Protein AF-A0AAE2CQX2-F1 (afdb_monomer)

Organism: NCBI:txid300844

Mean predicted aligned error: 12.94 Å

Secondary structure (DSSP, 8-state):
----------------------------EETT----TT--GGGTTPPP-EE--S-HHHHHHHHHHHHHHHTTSS--HHHHHHHHHHHHHHS-HHHHHHHHHHHHHHHHHHGGG--

Solvent-accessible surface area (backbone atoms only — not comparable to full-atom values): 7643 Å² total; per-residue (Å²): 134,86,80,90,80,90,79,77,88,76,84,78,78,80,86,78,90,72,95,72,95,71,97,66,94,67,75,65,63,40,75,81,48,70,79,64,92,82,54,57,80,93,57,58,84,60,86,44,65,45,66,81,68,98,52,58,40,64,55,51,34,51,48,53,51,52,52,33,59,74,72,72,46,84,82,43,69,67,60,52,50,51,53,52,48,52,54,51,74,70,44,59,77,86,49,42,60,37,53,52,52,28,52,52,54,50,61,59,56,65,61,71,76,75,126

Structure (mmCIF, N/CA/C/O backbone):
data_AF-A0AAE2CQX2-F1
#
_entry.id   AF-A0AAE2CQX2-F1
#
loop_
_atom_site.group_PDB
_atom_site.id
_atom_site.type_symbol
_atom_site.label_atom_id
_atom_site.label_alt_id
_atom_site.label_comp_id
_atom_site.label_asym_id
_atom_site.label_entity_id
_atom_site.label_seq_id
_atom_site.pdbx_PDB_ins_code
_atom_site.Cartn_x
_atom_site.Cartn_y
_atom_site.Cartn_z
_atom_site.occupancy
_atom_site.B_iso_or_equiv
_atom_site.auth_seq_id
_atom_site.auth_comp_id
_atom_site.auth_asym_id
_atom_site.auth_atom_id
_atom_site.pdbx_PDB_model_num
ATOM 1 N N . MET A 1 1 ? -40.774 -6.551 22.520 1.00 33.16 1 MET A N 1
ATOM 2 C CA . MET A 1 1 ? -39.821 -7.678 22.616 1.00 33.16 1 MET A CA 1
ATOM 3 C C . MET A 1 1 ? -39.306 -7.913 21.197 1.00 33.16 1 MET A C 1
ATOM 5 O O . MET A 1 1 ? -40.078 -8.393 20.389 1.00 33.16 1 MET A O 1
ATOM 9 N N . SER A 1 2 ? -38.230 -7.247 20.750 1.00 35.50 2 SER A N 1
ATOM 10 C CA . SER A 1 2 ? -36.802 -7.601 20.963 1.00 35.50 2 SER A CA 1
ATOM 11 C C . SER A 1 2 ? -36.497 -8.964 20.315 1.00 35.50 2 SER A C 1
ATOM 13 O O . SER A 1 2 ? -37.147 -9.926 20.690 1.00 35.50 2 SER A O 1
ATOM 15 N N . LYS A 1 3 ? -35.555 -9.149 19.383 1.00 32.69 3 LYS A N 1
ATOM 16 C CA . LYS A 1 3 ? -34.262 -8.483 19.166 1.00 32.69 3 LYS A CA 1
ATOM 17 C C . LYS A 1 3 ? -33.753 -8.766 17.741 1.00 32.69 3 LYS A C 1
ATOM 19 O O . LYS A 1 3 ? -34.006 -9.833 17.195 1.00 32.69 3 LYS A O 1
ATOM 24 N N . ILE A 1 4 ? -33.017 -7.794 17.213 1.00 46.72 4 ILE A N 1
ATOM 25 C CA . ILE A 1 4 ? -32.088 -7.878 16.079 1.00 46.72 4 ILE A CA 1
ATOM 26 C C . ILE A 1 4 ? -30.959 -8.855 16.438 1.00 46.72 4 ILE A C 1
ATOM 28 O O . ILE A 1 4 ? -30.512 -8.820 17.584 1.00 46.72 4 ILE A O 1
ATOM 32 N N . GLN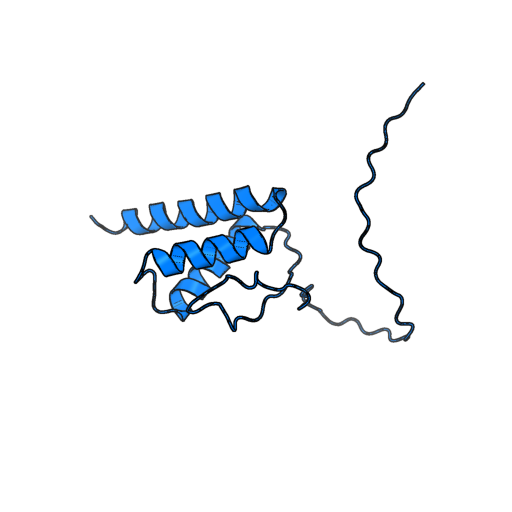 A 1 5 ? -30.459 -9.636 15.477 1.00 36.88 5 GLN A N 1
ATOM 33 C CA . GLN A 1 5 ? -29.058 -10.064 15.481 1.00 36.88 5 GLN A CA 1
ATOM 34 C C . GLN A 1 5 ? -28.563 -10.264 14.039 1.00 36.88 5 GLN A C 1
ATOM 36 O O . GLN A 1 5 ? -29.047 -11.129 13.314 1.00 36.88 5 GLN A O 1
ATOM 41 N N . ASN A 1 6 ? -27.649 -9.373 13.648 1.00 42.06 6 ASN A N 1
ATOM 42 C CA . ASN A 1 6 ? -26.715 -9.523 12.539 1.00 42.06 6 ASN A CA 1
ATOM 43 C C . ASN A 1 6 ? -25.764 -10.674 12.867 1.00 42.06 6 ASN A C 1
ATOM 45 O O . ASN A 1 6 ? -25.247 -10.680 13.982 1.00 42.06 6 ASN A O 1
ATOM 49 N N . ASP A 1 7 ? -25.483 -11.564 11.917 1.00 35.56 7 ASP A N 1
ATOM 50 C CA . ASP A 1 7 ? -24.384 -12.524 12.043 1.00 35.56 7 ASP A CA 1
ATOM 51 C C . ASP A 1 7 ? -23.689 -12.721 10.689 1.00 35.56 7 ASP A C 1
ATOM 53 O O . ASP A 1 7 ? -24.084 -13.520 9.840 1.00 35.56 7 ASP A O 1
ATOM 57 N N . GLU A 1 8 ? -22.663 -11.889 10.540 1.00 37.78 8 GLU A N 1
ATOM 58 C CA . GLU A 1 8 ? -21.420 -12.035 9.788 1.00 37.78 8 GLU A CA 1
ATOM 59 C C . GLU A 1 8 ? -21.051 -13.490 9.441 1.00 37.78 8 GLU A C 1
ATOM 61 O O . GLU A 1 8 ? -21.019 -14.388 10.292 1.00 37.78 8 GLU A O 1
ATOM 66 N N . GLU A 1 9 ? -20.718 -13.712 8.171 1.00 36.34 9 GLU A N 1
ATOM 67 C CA . GLU A 1 9 ? -20.319 -15.005 7.626 1.00 36.34 9 GLU A CA 1
ATOM 68 C C . GLU A 1 9 ? -18.986 -15.475 8.243 1.00 36.34 9 GLU A C 1
ATOM 70 O O . GLU A 1 9 ? -17.890 -15.043 7.891 1.00 36.34 9 GLU A O 1
ATOM 75 N N . GLN A 1 10 ? -19.095 -16.384 9.210 1.00 29.62 10 GLN A N 1
ATOM 76 C CA . GLN A 1 10 ? -17.975 -17.027 9.890 1.00 29.62 10 GLN A CA 1
ATOM 77 C C . GLN A 1 10 ? -17.136 -17.889 8.934 1.00 29.62 10 GLN A C 1
ATOM 79 O O . GLN A 1 10 ? -17.553 -18.977 8.523 1.00 29.62 10 GLN A O 1
ATOM 84 N N . ILE A 1 11 ? -15.894 -17.465 8.676 1.00 35.94 11 ILE A N 1
ATOM 85 C CA . ILE A 1 11 ? -14.867 -18.288 8.024 1.00 35.94 11 ILE A CA 1
ATOM 86 C C . ILE A 1 11 ? -14.568 -19.508 8.910 1.00 35.94 11 ILE A C 1
ATOM 88 O O . ILE A 1 11 ? -13.889 -19.455 9.937 1.00 35.94 11 ILE A O 1
ATOM 92 N N . ARG A 1 12 ? -15.109 -20.650 8.487 1.00 30.09 12 ARG A N 1
ATOM 93 C CA . ARG A 1 12 ? -14.933 -21.973 9.087 1.00 30.09 12 ARG A CA 1
ATOM 94 C C . ARG A 1 12 ? -13.490 -22.463 8.894 1.00 30.09 12 ARG A C 1
ATOM 96 O O . ARG A 1 12 ? -13.145 -22.999 7.845 1.00 30.09 12 ARG A O 1
ATOM 103 N N . CYS A 1 13 ? -12.668 -22.391 9.940 1.00 30.02 13 CYS A N 1
ATOM 104 C CA . CYS A 1 13 ? -11.385 -23.099 9.984 1.00 30.02 13 CYS A CA 1
ATOM 105 C C . CYS A 1 13 ? -11.602 -24.609 10.184 1.00 30.02 13 CYS A C 1
ATOM 107 O O . CYS A 1 13 ? -12.052 -25.066 11.240 1.00 30.02 13 CYS A O 1
ATOM 109 N N . SER A 1 14 ? -11.270 -25.400 9.164 1.00 36.19 14 SER A N 1
ATOM 110 C CA . SER A 1 14 ? -11.307 -26.862 9.233 1.00 36.19 14 SER A CA 1
ATOM 111 C C . SER A 1 14 ? -10.240 -27.406 10.188 1.00 36.19 14 SER A C 1
ATOM 113 O O . SER A 1 14 ? -9.061 -27.069 10.120 1.00 36.19 14 SER A O 1
ATOM 115 N N . ARG A 1 15 ? -10.700 -28.273 11.095 1.00 39.72 15 ARG A N 1
ATOM 116 C CA . ARG A 1 15 ? -9.943 -28.954 12.151 1.00 39.72 15 ARG A CA 1
ATOM 117 C C . ARG A 1 15 ? -8.783 -29.779 11.583 1.00 39.72 15 ARG A C 1
ATOM 119 O O . ARG A 1 15 ? -9.013 -30.854 11.040 1.00 39.72 15 ARG A O 1
ATOM 126 N N . ILE A 1 16 ? -7.546 -29.361 11.839 1.00 41.88 16 ILE A N 1
ATOM 127 C CA . ILE A 1 16 ? -6.399 -30.277 11.867 1.00 41.88 16 ILE A CA 1
ATOM 128 C C . ILE A 1 16 ? -6.119 -30.590 13.333 1.00 41.88 16 ILE A C 1
ATOM 130 O O . ILE A 1 16 ? -5.632 -29.766 14.105 1.00 41.88 16 ILE A O 1
ATOM 134 N N . SER A 1 17 ? -6.517 -31.793 13.735 1.00 45.72 17 SER A N 1
ATOM 135 C CA . SER A 1 17 ? -6.222 -32.341 15.050 1.00 45.72 17 SER A CA 1
ATOM 136 C C . SER A 1 17 ? -4.760 -32.777 15.103 1.00 45.72 17 SER A C 1
ATOM 138 O O . SER A 1 17 ? -4.423 -33.868 14.652 1.00 45.72 17 SER A O 1
ATOM 140 N N . SER A 1 18 ? -3.901 -31.972 15.724 1.00 39.22 18 SER A N 1
ATOM 141 C CA . SER A 1 18 ? -2.634 -32.454 16.281 1.00 39.22 18 SER A CA 1
ATOM 142 C C . SER A 1 18 ? -2.207 -31.612 17.488 1.00 39.22 18 SER A C 1
ATOM 144 O O . SER A 1 18 ? -1.934 -30.416 17.424 1.00 39.22 18 SER A O 1
ATOM 146 N N . ARG A 1 19 ? -2.186 -32.276 18.648 1.00 49.16 19 ARG A N 1
ATOM 147 C CA . ARG A 1 19 ? -1.682 -31.769 19.926 1.00 49.16 19 ARG A CA 1
ATOM 148 C C . ARG A 1 19 ? -0.201 -31.399 19.809 1.00 49.16 19 ARG A C 1
ATOM 150 O O . ARG A 1 19 ? 0.626 -32.299 19.752 1.00 49.16 19 ARG A O 1
ATOM 157 N N . THR A 1 20 ? 0.139 -30.123 19.982 1.00 41.88 20 THR A N 1
ATOM 158 C CA . THR A 1 20 ? 1.405 -29.714 20.618 1.00 41.88 20 THR A CA 1
ATOM 159 C C . THR A 1 20 ? 1.235 -28.381 21.339 1.00 41.88 20 THR A C 1
ATOM 161 O O . THR A 1 20 ? 0.988 -27.353 20.717 1.00 41.88 20 THR A O 1
ATOM 164 N N . ARG A 1 21 ? 1.426 -28.381 22.665 1.00 56.72 21 ARG A N 1
ATOM 165 C CA . ARG A 1 21 ? 1.734 -27.164 23.426 1.00 56.72 21 ARG A CA 1
ATOM 166 C C . ARG A 1 21 ? 3.131 -26.692 23.017 1.00 56.72 21 ARG A C 1
ATOM 168 O O . ARG A 1 21 ? 4.111 -27.331 23.386 1.00 56.72 21 ARG A O 1
ATOM 175 N N . ARG A 1 22 ? 3.231 -25.565 22.313 1.00 48.34 22 ARG A N 1
ATOM 176 C CA . ARG A 1 22 ? 4.445 -24.737 22.245 1.00 48.34 22 ARG A CA 1
ATOM 177 C C . ARG A 1 22 ? 4.024 -23.270 22.216 1.00 48.34 22 ARG A C 1
ATOM 179 O O . ARG A 1 22 ? 3.450 -22.816 21.237 1.00 48.34 22 ARG A O 1
ATOM 186 N N . ARG A 1 23 ? 4.321 -22.530 23.290 1.00 65.75 23 ARG A N 1
ATOM 187 C CA . ARG A 1 23 ? 4.408 -21.066 23.234 1.00 65.75 23 ARG A CA 1
ATOM 188 C C . ARG A 1 23 ? 5.521 -20.723 22.246 1.00 65.75 23 ARG A C 1
ATOM 190 O O . ARG A 1 23 ? 6.679 -21.012 22.532 1.00 65.75 23 ARG A O 1
ATOM 197 N N . ARG A 1 24 ? 5.176 -20.143 21.103 1.00 48.09 24 ARG A N 1
ATOM 198 C CA . ARG A 1 24 ? 6.100 -19.451 20.202 1.00 48.09 24 ARG A CA 1
ATOM 199 C C . ARG A 1 24 ? 5.331 -18.291 19.596 1.00 48.09 24 ARG A C 1
ATOM 201 O O . ARG A 1 24 ? 4.214 -18.494 19.142 1.00 48.09 24 ARG A O 1
ATOM 208 N N . SER A 1 25 ? 5.922 -17.105 19.665 1.00 57.16 25 SER A N 1
ATOM 209 C CA . SER A 1 25 ? 5.516 -15.919 18.919 1.00 57.16 25 SER A CA 1
ATOM 210 C C . SER A 1 25 ? 5.307 -16.305 17.453 1.00 57.16 25 SER A C 1
ATOM 212 O O . SER A 1 25 ? 6.274 -16.454 16.710 1.00 57.16 25 SER A O 1
ATOM 214 N N . SER A 1 26 ? 4.067 -16.598 17.070 1.00 53.66 26 SER A N 1
ATOM 215 C CA . SER A 1 26 ? 3.668 -16.708 15.676 1.00 53.66 26 SER A CA 1
ATOM 216 C C . SER A 1 26 ? 3.043 -15.369 15.352 1.00 53.66 26 SER A C 1
ATOM 218 O O . SER A 1 26 ? 1.899 -15.113 15.734 1.00 53.66 26 SER A O 1
ATOM 220 N N . SER A 1 27 ? 3.815 -14.488 14.724 1.00 61.91 27 SER A N 1
ATOM 221 C CA . SER A 1 27 ? 3.262 -13.374 13.963 1.00 61.91 27 SER A CA 1
ATOM 222 C C . SER A 1 27 ? 2.029 -13.892 13.220 1.00 61.91 27 SER A C 1
ATOM 224 O O . SER A 1 27 ? 2.114 -14.907 12.530 1.00 61.91 27 SER A O 1
ATOM 226 N N . GLY A 1 28 ? 0.864 -13.293 13.473 1.00 69.94 28 GLY A N 1
ATOM 227 C CA . GLY A 1 28 ? -0.425 -13.719 12.927 1.00 69.94 28 GLY A CA 1
ATOM 228 C C . GLY A 1 28 ? -0.506 -13.438 11.432 1.00 69.94 28 GLY A C 1
ATOM 229 O O . GLY A 1 28 ? -1.270 -12.571 11.023 1.00 69.94 28 GLY A O 1
ATOM 230 N N . VAL A 1 29 ? 0.333 -14.122 10.653 1.00 67.31 29 VAL A N 1
ATOM 231 C CA . VAL A 1 29 ? 0.461 -13.984 9.207 1.00 67.31 29 VAL A CA 1
ATOM 232 C C . VAL A 1 29 ? 0.014 -15.273 8.522 1.00 67.31 29 VAL A C 1
ATOM 234 O O . VAL A 1 29 ? 0.420 -16.370 8.907 1.00 67.31 29 VAL A O 1
ATOM 237 N N . SER A 1 30 ? -0.854 -15.146 7.522 1.00 77.38 30 SER A N 1
ATOM 238 C CA . SER A 1 30 ? -1.392 -16.254 6.728 1.00 77.38 30 SER A CA 1
ATOM 239 C C . SER A 1 30 ? -1.172 -15.988 5.245 1.00 77.38 30 SER A C 1
ATOM 241 O O . SER A 1 30 ? -1.606 -14.964 4.733 1.00 77.38 30 SER A O 1
ATOM 243 N N . PHE A 1 31 ? -0.565 -16.925 4.522 1.00 79.31 31 PHE A N 1
ATOM 244 C CA . PHE A 1 31 ? -0.302 -16.810 3.078 1.00 79.31 31 PHE A CA 1
ATOM 245 C C . PHE A 1 31 ? -1.494 -17.256 2.213 1.00 79.31 31 PHE A C 1
ATOM 247 O O . PHE A 1 31 ? -1.323 -17.860 1.159 1.00 79.31 31 PHE A O 1
ATOM 254 N N . SER A 1 32 ? -2.720 -17.035 2.693 1.00 78.38 32 SER A N 1
ATOM 255 C CA . SER A 1 32 ? -3.942 -17.417 1.971 1.00 78.38 32 SER A CA 1
ATOM 256 C C . SER A 1 32 ? -4.445 -16.331 1.015 1.00 78.38 32 SER A C 1
ATOM 258 O O . SER A 1 32 ? -5.399 -16.577 0.276 1.00 78.38 32 SER A O 1
ATOM 260 N N . ALA A 1 33 ? -3.844 -15.141 1.057 1.00 84.31 33 ALA A N 1
ATOM 261 C CA . ALA A 1 33 ? -4.175 -14.033 0.174 1.00 84.31 33 ALA A CA 1
ATOM 262 C C . ALA A 1 33 ? -3.684 -14.319 -1.249 1.00 84.31 33 ALA A C 1
ATOM 264 O O . ALA A 1 33 ? -2.572 -14.808 -1.445 1.00 84.31 33 ALA A O 1
ATOM 265 N N . LYS A 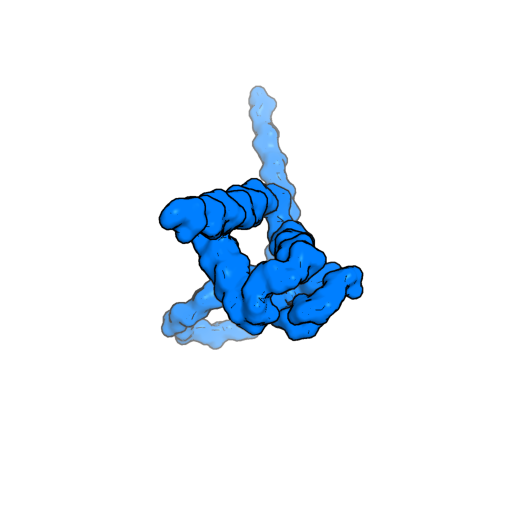1 34 ? -4.521 -14.000 -2.234 1.00 84.38 34 LYS A N 1
ATOM 266 C CA . LYS A 1 34 ? -4.194 -14.103 -3.654 1.00 84.38 34 LYS A CA 1
ATOM 267 C C . LYS A 1 34 ? -4.527 -12.786 -4.325 1.00 84.38 34 LYS A C 1
ATOM 269 O O . LYS A 1 34 ? -5.584 -12.223 -4.048 1.00 84.38 34 LYS A O 1
ATOM 274 N N . LEU A 1 35 ? -3.628 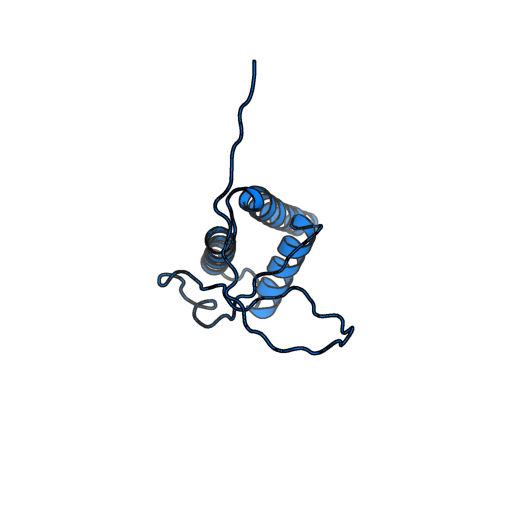-12.328 -5.186 1.00 87.00 35 LEU A N 1
ATOM 275 C CA . LEU A 1 35 ? -3.890 -11.179 -6.036 1.00 87.00 35 LEU A CA 1
ATOM 276 C C . LEU A 1 35 ? -4.931 -11.535 -7.105 1.00 87.00 35 LEU A C 1
ATOM 278 O O . LEU A 1 35 ? -5.033 -12.706 -7.484 1.00 87.00 35 LEU A O 1
ATOM 282 N N . PRO A 1 36 ? -5.696 -10.542 -7.578 1.00 87.75 36 PRO A N 1
ATOM 283 C CA . PRO A 1 36 ? -6.479 -10.670 -8.799 1.00 87.75 36 PRO A CA 1
ATOM 284 C C . PRO A 1 36 ? -5.612 -11.089 -9.998 1.00 87.75 36 PRO A C 1
ATOM 286 O O . PRO A 1 36 ? -4.448 -10.701 -10.097 1.00 87.75 36 PRO A O 1
ATOM 289 N N . ASP A 1 37 ? -6.181 -11.873 -10.918 1.00 88.50 37 ASP A N 1
ATOM 290 C CA . ASP A 1 37 ? -5.464 -12.398 -12.095 1.00 88.50 37 ASP A CA 1
ATOM 291 C C . ASP A 1 37 ? -5.048 -11.299 -13.092 1.00 88.50 37 ASP A C 1
ATOM 293 O O . ASP A 1 37 ? -4.175 -11.513 -13.935 1.00 88.50 37 ASP A O 1
ATOM 297 N N . ASP A 1 38 ? -5.689 -10.134 -13.015 1.00 90.62 38 ASP A N 1
ATOM 298 C CA . ASP A 1 38 ? -5.426 -8.949 -13.825 1.00 90.62 38 ASP A CA 1
ATOM 299 C C . ASP A 1 38 ? -4.288 -8.073 -13.281 1.00 90.62 38 ASP A C 1
ATOM 301 O O . ASP A 1 38 ? -3.866 -7.157 -13.986 1.00 90.62 38 ASP A O 1
ATOM 305 N N . VAL A 1 39 ? -3.744 -8.381 -12.093 1.00 87.00 39 VAL A N 1
ATOM 306 C CA . VAL A 1 39 ? -2.595 -7.649 -11.545 1.00 87.00 39 VAL A CA 1
ATOM 307 C C . VAL A 1 39 ? -1.361 -7.842 -12.421 1.00 87.00 39 VAL A C 1
ATOM 309 O O . VAL A 1 39 ? -0.885 -8.959 -12.663 1.00 87.00 39 VAL A O 1
ATOM 312 N N . GLY A 1 40 ? -0.832 -6.720 -12.897 1.00 82.31 40 GLY A N 1
ATOM 313 C CA . GLY A 1 40 ? 0.254 -6.673 -13.863 1.00 82.31 40 GLY A CA 1
ATOM 314 C C . GLY A 1 40 ? 1.622 -6.309 -13.283 1.00 82.31 40 GLY A C 1
ATOM 315 O O . GLY A 1 40 ? 1.819 -6.066 -12.092 1.00 82.31 40 GLY A O 1
ATOM 316 N N . GLY A 1 41 ? 2.604 -6.247 -14.186 1.00 80.56 41 GLY A N 1
ATOM 317 C CA . GLY A 1 41 ? 3.892 -5.602 -13.931 1.00 80.56 41 GLY A CA 1
ATOM 318 C C . GLY A 1 41 ? 4.690 -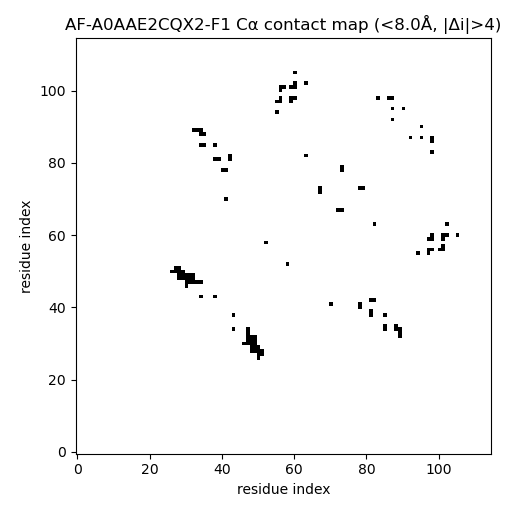6.196 -12.767 1.00 80.56 41 GLY A C 1
ATOM 319 O O . GLY A 1 41 ? 4.895 -7.407 -12.694 1.00 80.56 41 GLY A O 1
ATOM 320 N N . ALA A 1 42 ? 5.176 -5.316 -11.888 1.00 79.62 42 ALA A N 1
ATOM 321 C CA . ALA A 1 42 ? 6.089 -5.647 -10.793 1.00 79.62 42 ALA A CA 1
ATOM 322 C C . ALA A 1 42 ? 5.453 -6.493 -9.674 1.00 79.62 42 ALA A C 1
ATOM 324 O O . ALA A 1 42 ? 6.186 -7.065 -8.869 1.00 79.62 42 ALA A O 1
ATOM 325 N N . PHE A 1 43 ? 4.118 -6.593 -9.627 1.00 84.31 43 PHE A N 1
ATOM 326 C CA . PHE A 1 43 ? 3.398 -7.219 -8.512 1.00 84.31 43 PHE A CA 1
ATOM 327 C C . PHE A 1 43 ? 2.836 -8.608 -8.817 1.00 84.31 43 PHE A C 1
ATOM 329 O O . PHE A 1 43 ? 2.405 -9.308 -7.904 1.00 84.31 43 PHE A O 1
ATOM 336 N N . ARG A 1 44 ? 2.886 -9.047 -10.079 1.00 84.62 44 ARG A N 1
ATOM 337 C CA . ARG A 1 44 ? 2.304 -10.320 -10.530 1.00 84.62 44 ARG A CA 1
ATOM 338 C C . ARG A 1 44 ? 2.796 -11.543 -9.745 1.00 84.62 44 ARG A C 1
ATOM 340 O O . ARG A 1 44 ? 2.018 -12.450 -9.471 1.00 84.62 44 ARG A O 1
ATOM 347 N N . ASP A 1 45 ? 4.079 -11.556 -9.390 1.00 82.06 45 ASP A N 1
ATOM 348 C CA . ASP A 1 45 ? 4.727 -12.674 -8.694 1.00 82.06 45 ASP A CA 1
ATOM 349 C C . ASP A 1 45 ? 4.912 -12.407 -7.185 1.00 82.06 45 ASP A C 1
ATOM 351 O O . ASP A 1 45 ? 5.665 -13.109 -6.502 1.00 82.06 45 ASP A O 1
ATOM 355 N N . CYS A 1 46 ? 4.239 -11.388 -6.636 1.00 82.62 46 CYS A N 1
ATOM 356 C CA . CYS A 1 46 ? 4.330 -11.063 -5.218 1.00 82.62 46 CYS A CA 1
ATOM 357 C C . CYS A 1 46 ? 3.618 -12.097 -4.339 1.00 82.62 46 CYS A C 1
ATOM 359 O O . CYS A 1 46 ? 2.530 -12.590 -4.636 1.00 82.62 46 CYS A O 1
ATOM 361 N N . ILE A 1 47 ? 4.228 -12.386 -3.188 1.00 82.88 47 ILE A N 1
ATOM 362 C CA . ILE A 1 47 ? 3.632 -13.234 -2.158 1.00 82.88 47 ILE A CA 1
ATOM 363 C C . ILE A 1 47 ? 2.825 -12.349 -1.214 1.00 82.88 47 ILE A C 1
ATOM 365 O O . ILE A 1 47 ? 3.383 -11.501 -0.519 1.00 82.88 47 ILE A O 1
ATOM 369 N N . CYS A 1 48 ? 1.520 -12.589 -1.141 1.00 84.69 48 CYS A N 1
ATOM 370 C CA . CYS A 1 48 ? 0.633 -11.847 -0.256 1.00 84.69 48 CYS A CA 1
ATOM 371 C C . CYS A 1 48 ? 0.398 -12.601 1.053 1.00 84.69 48 CYS A C 1
ATOM 373 O O . CYS A 1 48 ? 0.127 -13.805 1.074 1.00 84.69 48 CYS A O 1
ATOM 375 N N . ALA A 1 49 ? 0.462 -11.870 2.163 1.00 83.50 49 ALA A N 1
ATOM 376 C CA . ALA A 1 49 ? 0.158 -12.389 3.485 1.00 83.50 49 ALA A CA 1
ATOM 377 C C . ALA A 1 49 ? -0.942 -11.551 4.141 1.00 83.50 49 ALA A C 1
ATOM 379 O O . ALA A 1 49 ? -0.889 -10.326 4.154 1.00 83.50 49 ALA A O 1
ATOM 380 N N . VAL A 1 50 ? -1.926 -12.227 4.726 1.00 83.38 50 VAL A N 1
ATOM 381 C CA . VAL A 1 50 ? -2.925 -11.622 5.604 1.00 83.38 50 VAL A CA 1
ATOM 382 C C . VAL A 1 50 ? -2.298 -11.460 6.974 1.00 83.38 50 VAL A C 1
ATOM 384 O O . VAL A 1 50 ? -1.826 -12.444 7.542 1.00 83.38 50 VAL A O 1
ATOM 387 N N . LYS A 1 51 ? -2.332 -10.248 7.518 1.00 85.12 51 LYS A N 1
ATOM 388 C CA . LYS A 1 51 ? -1.843 -9.932 8.858 1.00 85.12 51 LYS A CA 1
ATOM 389 C C . LYS A 1 51 ? -2.969 -9.328 9.685 1.00 85.12 51 LYS A C 1
ATOM 391 O O . LYS A 1 51 ? -3.637 -8.403 9.236 1.00 85.12 51 LYS A O 1
ATOM 396 N N . TYR A 1 52 ? -3.154 -9.817 10.909 1.00 83.19 52 TYR A N 1
ATOM 397 C CA . TYR A 1 52 ? -4.018 -9.133 11.870 1.00 83.19 52 TYR A CA 1
ATOM 398 C C . TYR A 1 52 ? -3.280 -7.927 12.457 1.00 83.19 52 TYR A C 1
ATOM 400 O O . TYR A 1 52 ? -2.205 -8.091 13.041 1.00 83.19 52 TYR A O 1
ATOM 408 N N . SER A 1 53 ? -3.859 -6.736 12.314 1.00 82.56 53 SER A N 1
ATOM 409 C CA . SER A 1 53 ? -3.259 -5.484 12.775 1.00 82.56 53 SER A CA 1
ATOM 410 C C . SER A 1 53 ? -4.134 -4.792 13.814 1.00 82.56 53 SER A C 1
ATOM 412 O O . SER A 1 53 ? -5.354 -4.742 13.687 1.00 82.56 53 SER A O 1
ATOM 414 N N . THR A 1 54 ? -3.500 -4.219 14.837 1.00 86.38 54 THR A N 1
ATOM 415 C CA . THR A 1 54 ? -4.145 -3.299 15.788 1.00 86.38 54 THR A CA 1
ATOM 416 C C . THR A 1 54 ? -4.023 -1.836 15.359 1.00 86.38 54 THR A C 1
ATOM 418 O O . THR A 1 54 ? -4.609 -0.970 16.001 1.00 86.38 54 THR A O 1
ATOM 421 N N . ASN A 1 55 ? -3.239 -1.546 14.313 1.00 87.75 55 ASN A N 1
ATOM 422 C CA . ASN A 1 55 ? -3.032 -0.206 13.770 1.00 87.75 55 ASN A CA 1
ATOM 423 C C . ASN A 1 55 ? -2.870 -0.274 12.235 1.00 87.75 55 ASN A C 1
ATOM 425 O O . ASN A 1 55 ? -1.759 -0.111 11.720 1.00 87.75 55 ASN A O 1
ATOM 429 N N . PRO A 1 56 ? -3.966 -0.542 11.499 1.00 87.19 56 PRO A N 1
ATOM 430 C CA . PRO A 1 56 ? -3.914 -0.787 10.060 1.00 87.19 56 PRO A CA 1
ATOM 431 C C . PRO A 1 56 ? -3.342 0.402 9.285 1.00 87.19 56 PRO A C 1
ATOM 433 O O . PRO A 1 56 ? -2.553 0.199 8.373 1.00 87.19 56 PRO A O 1
ATOM 436 N N . PHE A 1 57 ? -3.660 1.638 9.681 1.00 88.38 57 PHE A N 1
ATOM 437 C CA . PHE A 1 57 ? -3.143 2.837 9.020 1.00 88.38 57 PHE A CA 1
ATOM 438 C C . PHE A 1 57 ? -1.611 2.897 9.020 1.00 88.38 57 PHE A C 1
ATOM 440 O O . PHE A 1 57 ? -1.001 3.017 7.958 1.00 88.38 57 PHE A O 1
ATOM 447 N N . SER A 1 58 ? -0.975 2.811 10.196 1.00 88.06 58 SER A N 1
ATOM 448 C CA . SER A 1 58 ? 0.485 2.933 10.281 1.00 88.06 58 SER A CA 1
ATOM 449 C C . SER A 1 58 ? 1.192 1.785 9.569 1.00 88.06 58 SER A C 1
ATOM 451 O O . SER A 1 58 ? 2.176 2.031 8.879 1.00 88.06 58 SER A O 1
ATOM 453 N N . GLU A 1 59 ? 0.676 0.560 9.690 1.00 88.06 59 GLU A N 1
ATOM 454 C CA . GLU A 1 59 ? 1.301 -0.6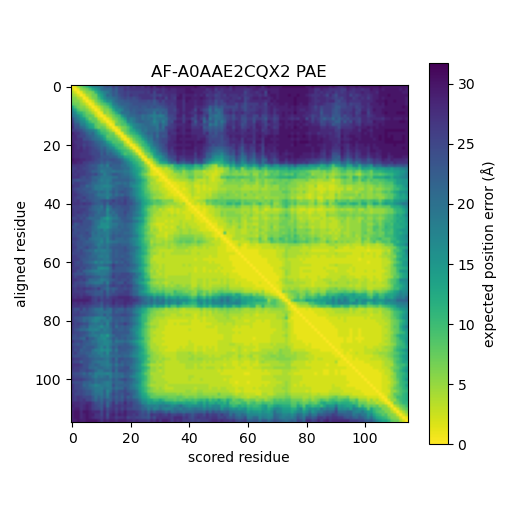08 9.065 1.00 88.06 59 GLU A CA 1
ATOM 455 C C . GLU A 1 59 ? 1.138 -0.622 7.541 1.00 88.06 59 GLU A C 1
ATOM 457 O O . GLU A 1 59 ? 2.083 -0.959 6.834 1.00 88.06 59 GLU A O 1
ATOM 462 N N . ILE A 1 60 ? -0.021 -0.211 7.017 1.00 89.44 60 ILE A N 1
ATOM 463 C CA . ILE A 1 60 ? -0.233 -0.073 5.569 1.00 89.44 60 ILE A CA 1
ATOM 464 C C . ILE A 1 60 ? 0.648 1.047 5.019 1.00 89.44 60 ILE A C 1
ATOM 466 O O . ILE A 1 60 ? 1.300 0.867 3.996 1.00 89.44 60 ILE A O 1
ATOM 470 N N . ARG A 1 61 ? 0.723 2.189 5.714 1.00 90.81 61 ARG A N 1
ATOM 471 C CA . ARG A 1 61 ? 1.586 3.304 5.309 1.00 90.81 61 ARG A CA 1
ATOM 472 C C . ARG A 1 61 ? 3.051 2.883 5.230 1.00 90.81 61 ARG A C 1
ATOM 474 O O . ARG A 1 61 ? 3.714 3.205 4.250 1.00 90.81 61 ARG A O 1
ATOM 481 N N . GLU A 1 62 ? 3.550 2.191 6.251 1.00 89.12 62 GLU A N 1
ATOM 482 C CA . GLU A 1 62 ? 4.923 1.678 6.275 1.00 89.12 62 GLU A CA 1
ATOM 483 C C . GLU A 1 62 ? 5.158 0.676 5.140 1.00 89.12 62 GLU A C 1
ATOM 485 O O . GLU A 1 62 ? 6.139 0.797 4.412 1.00 89.12 62 GLU A O 1
ATOM 490 N N . SER A 1 63 ? 4.210 -0.235 4.908 1.00 88.56 63 SER A N 1
ATOM 491 C CA . SER A 1 63 ? 4.329 -1.234 3.846 1.00 88.56 63 SER A CA 1
ATOM 492 C C . SER A 1 63 ? 4.282 -0.628 2.438 1.00 88.56 63 SER A C 1
ATOM 494 O O . SER A 1 63 ? 5.016 -1.075 1.562 1.00 88.56 63 SER A O 1
ATOM 496 N N . ILE A 1 64 ? 3.488 0.423 2.201 1.00 87.56 64 ILE A N 1
ATOM 497 C CA . ILE A 1 64 ? 3.501 1.159 0.924 1.00 87.56 64 ILE A CA 1
ATOM 498 C C . ILE A 1 64 ? 4.882 1.784 0.682 1.00 87.56 64 ILE A C 1
ATOM 500 O O . ILE A 1 64 ? 5.409 1.666 -0.421 1.00 87.56 64 ILE A O 1
ATOM 504 N N . VAL A 1 65 ? 5.485 2.407 1.701 1.00 86.44 65 VAL A N 1
ATOM 505 C CA . VAL A 1 65 ? 6.830 2.999 1.592 1.00 86.44 65 VAL A CA 1
ATOM 506 C C . VAL A 1 65 ? 7.877 1.929 1.303 1.00 86.44 65 VAL A C 1
ATOM 508 O O . VAL A 1 65 ? 8.647 2.087 0.362 1.00 86.44 65 VAL A O 1
ATOM 511 N N . GLU A 1 66 ? 7.868 0.825 2.051 1.00 86.69 66 GLU A N 1
ATOM 512 C CA . GLU A 1 66 ? 8.808 -0.283 1.858 1.00 86.69 66 GLU A CA 1
ATOM 513 C C . GLU A 1 66 ? 8.701 -0.868 0.441 1.00 86.69 66 GLU A C 1
ATOM 515 O O . GLU A 1 66 ? 9.706 -1.072 -0.241 1.00 86.69 66 GLU A O 1
ATOM 520 N N . VAL A 1 67 ? 7.477 -1.108 -0.039 1.00 84.12 67 VAL A N 1
ATOM 521 C CA . VAL A 1 67 ? 7.255 -1.616 -1.397 1.00 84.12 67 VAL A CA 1
ATOM 522 C C . VAL A 1 67 ? 7.742 -0.610 -2.437 1.00 84.12 67 VAL A C 1
ATOM 524 O O . VAL A 1 67 ? 8.425 -1.009 -3.377 1.00 84.12 67 VAL A O 1
ATOM 527 N N . MET A 1 68 ? 7.461 0.682 -2.254 1.00 81.19 68 MET A N 1
ATOM 528 C CA . MET A 1 68 ? 7.948 1.743 -3.136 1.00 81.19 68 MET A CA 1
ATOM 529 C C . MET A 1 68 ? 9.478 1.812 -3.178 1.00 81.19 68 MET A C 1
ATOM 531 O O . MET A 1 68 ? 10.043 1.954 -4.258 1.00 81.19 68 MET A O 1
ATOM 535 N N . GLU A 1 69 ? 10.161 1.690 -2.042 1.00 81.62 69 GLU A N 1
ATOM 536 C CA . GLU A 1 69 ? 11.627 1.652 -1.984 1.00 81.62 69 GLU A CA 1
ATOM 537 C C . GLU A 1 69 ? 12.186 0.423 -2.716 1.00 81.62 69 GLU A C 1
ATOM 539 O O . GLU A 1 69 ? 13.135 0.543 -3.494 1.00 81.62 69 GLU A O 1
ATOM 544 N N . ASN A 1 70 ? 11.552 -0.740 -2.542 1.00 79.31 70 ASN A N 1
ATOM 545 C CA . ASN A 1 70 ? 11.977 -1.998 -3.156 1.00 79.31 70 ASN A CA 1
ATOM 546 C C . ASN A 1 70 ? 11.797 -2.033 -4.682 1.00 79.31 70 ASN A C 1
ATOM 548 O O . ASN A 1 70 ? 12.602 -2.661 -5.371 1.00 79.31 70 ASN A O 1
ATOM 552 N N . VAL A 1 71 ? 10.777 -1.360 -5.227 1.00 73.06 71 VAL A N 1
ATOM 553 C CA . VAL A 1 71 ? 10.548 -1.282 -6.686 1.00 73.06 71 VAL A CA 1
ATOM 554 C C . VAL A 1 71 ? 11.309 -0.135 -7.367 1.00 73.06 71 VAL A C 1
ATOM 556 O O . VAL A 1 71 ? 11.200 0.038 -8.579 1.00 73.06 71 VAL A O 1
ATOM 559 N N . GLY A 1 72 ? 12.126 0.626 -6.627 1.00 68.69 72 GLY A N 1
ATOM 560 C CA . GLY A 1 72 ? 12.939 1.721 -7.173 1.00 68.69 72 GLY A CA 1
ATOM 561 C C . GLY A 1 72 ? 12.249 3.093 -7.193 1.00 68.69 72 GLY A C 1
ATOM 562 O O . GLY A 1 72 ? 12.693 3.991 -7.909 1.00 68.69 72 GLY A O 1
ATOM 563 N N . GLY A 1 73 ? 11.196 3.275 -6.393 1.00 65.88 73 GLY A N 1
ATOM 564 C CA . GLY A 1 73 ? 10.464 4.527 -6.190 1.00 65.88 73 GLY A CA 1
ATOM 565 C C . GLY A 1 73 ? 9.172 4.655 -7.007 1.00 65.88 73 GLY A C 1
ATOM 566 O O . GLY A 1 73 ? 8.782 3.757 -7.748 1.00 65.88 73 GLY A O 1
ATOM 567 N N . ILE A 1 74 ? 8.515 5.820 -6.904 1.00 61.78 74 ILE A N 1
ATOM 568 C CA . ILE A 1 74 ? 7.313 6.202 -7.684 1.00 61.78 74 ILE A CA 1
ATOM 569 C C . ILE A 1 74 ? 7.708 6.615 -9.116 1.00 61.78 74 ILE A C 1
ATOM 571 O O . ILE A 1 74 ? 7.308 7.665 -9.614 1.00 61.78 74 ILE A O 1
ATOM 575 N N . GLY A 1 75 ? 8.577 5.845 -9.771 1.00 62.44 75 GLY A N 1
ATOM 576 C CA . GLY A 1 75 ? 9.083 6.202 -11.101 1.00 62.44 75 GLY A CA 1
ATOM 577 C C . GLY A 1 75 ? 7.984 6.250 -12.169 1.00 62.44 75 GLY A C 1
ATOM 578 O O . GLY A 1 75 ? 8.139 6.941 -13.173 1.00 62.44 75 GLY A O 1
ATOM 579 N N . ASP A 1 76 ? 6.872 5.548 -11.936 1.00 74.88 76 ASP A N 1
ATOM 580 C CA . ASP A 1 76 ? 5.704 5.508 -12.810 1.00 74.88 76 ASP A CA 1
ATOM 581 C C . ASP A 1 76 ? 4.415 5.497 -11.974 1.00 74.88 76 ASP A C 1
ATOM 583 O O . ASP A 1 76 ? 4.253 4.680 -11.063 1.00 74.88 76 ASP A O 1
ATOM 587 N N . TRP A 1 77 ? 3.485 6.392 -12.310 1.00 83.31 77 TRP A N 1
ATOM 588 C CA . TRP A 1 77 ? 2.153 6.448 -11.710 1.00 83.31 77 TRP A CA 1
ATOM 589 C C . TRP A 1 77 ? 1.402 5.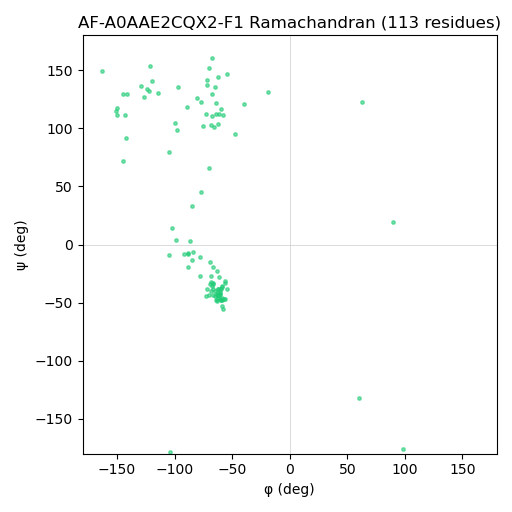119 -11.860 1.00 83.31 77 TRP A C 1
ATOM 591 O O . TRP A 1 77 ? 0.693 4.721 -10.940 1.00 83.31 77 TRP A O 1
ATOM 601 N N . ASN A 1 78 ? 1.624 4.383 -12.955 1.00 84.12 78 ASN A N 1
ATOM 602 C CA . ASN A 1 78 ? 0.984 3.083 -13.171 1.00 84.12 78 ASN A CA 1
ATOM 603 C C . ASN A 1 78 ? 1.372 2.056 -12.098 1.00 84.12 78 ASN A C 1
ATOM 605 O O . ASN A 1 78 ? 0.537 1.280 -11.653 1.00 84.12 78 ASN A O 1
ATOM 609 N N . GLN A 1 79 ? 2.630 2.056 -11.641 1.00 82.50 79 GLN A N 1
ATOM 610 C CA . GLN A 1 79 ? 3.068 1.135 -10.583 1.00 82.50 79 GLN A CA 1
ATOM 611 C C . GLN A 1 79 ? 2.438 1.494 -9.238 1.00 82.50 79 GLN A C 1
ATOM 613 O O . GLN A 1 79 ? 2.127 0.621 -8.432 1.00 82.50 79 GLN A O 1
ATOM 618 N N . MET A 1 80 ? 2.237 2.787 -8.998 1.00 85.88 80 MET A N 1
ATOM 619 C CA . MET A 1 80 ? 1.578 3.272 -7.796 1.00 85.88 80 MET A CA 1
ATOM 620 C C . MET A 1 80 ? 0.084 2.928 -7.799 1.00 85.88 80 MET A C 1
ATOM 622 O O . MET A 1 80 ? -0.429 2.455 -6.789 1.00 85.88 80 MET A O 1
ATOM 626 N N . GLU A 1 81 ? -0.595 3.105 -8.931 1.00 89.00 81 GLU A N 1
ATOM 627 C CA . GLU A 1 81 ? -1.986 2.684 -9.113 1.00 89.00 81 GLU A CA 1
ATOM 628 C C . GLU A 1 81 ? -2.144 1.172 -8.903 1.00 89.00 81 GLU A C 1
ATOM 630 O O . GLU A 1 81 ? -2.987 0.754 -8.110 1.00 89.00 81 GLU A O 1
ATOM 635 N N . GLU A 1 82 ? -1.279 0.363 -9.518 1.00 89.38 82 GLU A N 1
ATOM 636 C CA . GLU A 1 82 ? -1.282 -1.098 -9.377 1.00 89.38 82 GLU A CA 1
ATOM 637 C C . GLU A 1 82 ? -1.057 -1.536 -7.919 1.00 89.38 82 GLU A C 1
ATOM 639 O O . GLU A 1 82 ? -1.744 -2.423 -7.407 1.00 89.38 82 GLU A O 1
ATOM 644 N N . LEU A 1 83 ? -0.144 -0.872 -7.201 1.00 89.06 83 LEU A N 1
ATOM 645 C CA . LEU A 1 83 ? 0.093 -1.131 -5.781 1.00 89.06 83 LEU A CA 1
ATOM 646 C C . LEU A 1 83 ? -1.166 -0.872 -4.944 1.00 89.06 83 LEU A C 1
ATOM 648 O O . LEU A 1 83 ? -1.548 -1.696 -4.110 1.00 89.06 83 LEU A O 1
ATOM 652 N N . ILE A 1 84 ? -1.827 0.265 -5.163 1.00 91.38 84 ILE A N 1
ATOM 653 C CA . ILE A 1 84 ? -3.055 0.614 -4.442 1.00 91.38 84 ILE A CA 1
ATOM 654 C C . ILE A 1 84 ? -4.200 -0.330 -4.814 1.00 91.38 84 ILE A C 1
ATOM 656 O O . ILE A 1 84 ? -4.941 -0.759 -3.925 1.00 91.38 84 ILE A O 1
ATOM 660 N N . TYR A 1 85 ? -4.303 -0.726 -6.084 1.00 92.00 85 TYR A N 1
ATOM 661 C CA . TYR A 1 85 ? -5.255 -1.736 -6.535 1.00 92.00 85 TYR A CA 1
ATOM 662 C C . TYR A 1 85 ? -5.073 -3.060 -5.781 1.00 92.00 85 TYR A C 1
ATOM 664 O O . TYR A 1 85 ? -6.044 -3.583 -5.229 1.00 92.00 85 TYR A O 1
ATOM 672 N N . CYS A 1 86 ? -3.832 -3.542 -5.641 1.00 90.50 86 CYS A N 1
ATOM 673 C CA . CYS A 1 86 ? -3.521 -4.742 -4.862 1.00 90.50 86 CYS A CA 1
ATOM 674 C C . CYS A 1 86 ? -4.014 -4.625 -3.410 1.00 90.50 86 CYS A C 1
ATOM 676 O O . CYS A 1 86 ? -4.669 -5.535 -2.903 1.00 90.50 86 CYS A O 1
ATOM 678 N N . TYR A 1 87 ? -3.753 -3.501 -2.733 1.00 91.06 87 TYR A N 1
ATOM 679 C CA . TYR A 1 87 ? -4.227 -3.295 -1.360 1.00 91.06 87 TYR A CA 1
ATOM 680 C C . TYR A 1 87 ? -5.753 -3.297 -1.259 1.00 91.06 87 TYR A C 1
ATOM 682 O O . TYR A 1 87 ? -6.296 -3.915 -0.344 1.00 91.06 87 TYR A O 1
ATOM 690 N N . ILE A 1 88 ? -6.456 -2.644 -2.183 1.00 91.56 88 ILE A N 1
ATOM 691 C CA . ILE A 1 88 ? -7.924 -2.609 -2.193 1.00 91.56 88 ILE A CA 1
ATOM 692 C C . ILE A 1 88 ? -8.493 -4.012 -2.430 1.00 91.56 88 ILE A C 1
ATOM 694 O O . ILE A 1 88 ? -9.401 -4.429 -1.713 1.00 91.56 88 ILE A O 1
ATOM 698 N N . ALA A 1 89 ? -7.937 -4.759 -3.385 1.00 90.50 89 ALA A N 1
ATOM 699 C CA . ALA A 1 89 ? -8.390 -6.106 -3.718 1.00 90.50 89 ALA A CA 1
ATOM 700 C C . ALA A 1 89 ? -8.152 -7.121 -2.587 1.00 90.50 89 ALA A C 1
ATOM 702 O O . ALA A 1 89 ? -8.943 -8.045 -2.400 1.00 90.50 89 ALA A O 1
ATOM 703 N N . LEU A 1 90 ? -7.071 -6.953 -1.821 1.00 89.06 90 LEU A N 1
ATOM 704 C CA . LEU A 1 90 ? -6.688 -7.866 -0.742 1.00 89.06 90 LEU A CA 1
ATOM 705 C C . LEU A 1 90 ? -7.381 -7.588 0.598 1.00 89.06 90 LEU A C 1
ATOM 707 O O . LEU A 1 90 ? -7.296 -8.423 1.501 1.00 89.06 90 LEU A O 1
ATOM 711 N N . ASN A 1 91 ? -8.035 -6.435 0.759 1.00 89.06 91 ASN A N 1
ATOM 712 C CA . ASN A 1 91 ? -8.594 -6.003 2.039 1.00 89.06 91 ASN A CA 1
ATOM 713 C C . ASN A 1 91 ? -10.110 -5.757 1.969 1.00 89.06 91 ASN A C 1
ATOM 715 O O . ASN A 1 91 ? -10.660 -5.418 0.922 1.00 89.06 91 ASN A O 1
ATOM 719 N N . SER A 1 92 ? -10.798 -5.904 3.108 1.00 88.06 92 SER A N 1
ATOM 720 C CA . SER A 1 92 ? -12.227 -5.586 3.218 1.00 88.06 92 SER A CA 1
ATOM 721 C C . SER A 1 92 ? -12.482 -4.080 3.080 1.00 88.06 92 SER A C 1
ATOM 723 O O . SER A 1 92 ? -11.590 -3.261 3.309 1.00 88.06 92 SER A O 1
ATOM 725 N N . GLN A 1 93 ? -13.725 -3.704 2.758 1.00 89.19 93 GLN A N 1
ATOM 726 C CA . GLN A 1 93 ? -14.116 -2.298 2.575 1.00 89.19 93 GLN A CA 1
ATOM 727 C C . GLN A 1 93 ? -13.824 -1.418 3.799 1.00 89.19 93 GLN A C 1
ATOM 729 O O . GLN A 1 93 ? -13.487 -0.249 3.650 1.00 89.19 93 GLN A O 1
ATOM 734 N N . GLU A 1 94 ? -13.889 -1.980 5.008 1.00 88.81 94 GLU A N 1
ATOM 735 C CA . GLU A 1 94 ? -13.562 -1.274 6.255 1.00 88.81 94 GLU A CA 1
ATOM 736 C C . GLU A 1 94 ? -12.107 -0.788 6.298 1.00 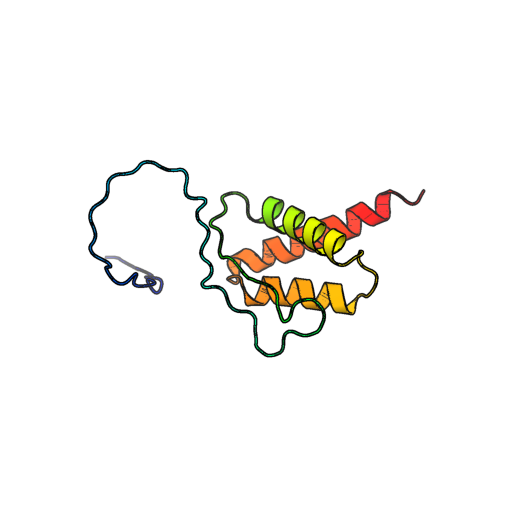88.81 94 GLU A C 1
ATOM 738 O O . GLU A 1 94 ? -11.797 0.208 6.950 1.00 88.81 94 GLU A O 1
ATOM 743 N N . VAL A 1 95 ? -11.209 -1.478 5.590 1.00 89.06 95 VAL A N 1
ATOM 744 C CA . VAL A 1 95 ? -9.783 -1.148 5.542 1.00 89.06 95 VAL A CA 1
ATOM 745 C C . VAL A 1 95 ? -9.464 -0.147 4.427 1.00 89.06 95 VAL A C 1
ATOM 747 O O . VAL A 1 95 ? -8.438 0.531 4.485 1.00 89.06 95 VAL A O 1
ATOM 750 N N . HIS A 1 96 ? -10.343 0.003 3.430 1.00 92.19 96 HIS A N 1
ATOM 751 C CA . HIS A 1 96 ? -10.106 0.861 2.262 1.00 92.19 96 HIS A CA 1
ATOM 752 C C . HIS A 1 96 ? -9.863 2.321 2.641 1.00 92.19 96 HIS A C 1
ATOM 754 O O . HIS A 1 96 ? -8.986 2.953 2.056 1.00 92.19 96 HIS A O 1
ATOM 760 N N . THR A 1 97 ? -10.553 2.837 3.660 1.00 91.19 97 THR A N 1
ATOM 761 C CA . THR A 1 97 ? -10.313 4.195 4.172 1.00 91.19 97 THR A CA 1
ATOM 762 C C . THR A 1 97 ? -8.880 4.356 4.679 1.00 91.19 97 THR A C 1
ATOM 764 O O . THR A 1 97 ? -8.217 5.329 4.340 1.00 91.19 97 THR A O 1
ATOM 767 N N . PHE A 1 98 ? -8.345 3.366 5.404 1.00 91.88 98 PHE A N 1
ATOM 768 C CA . PHE A 1 98 ? -6.960 3.418 5.882 1.00 91.88 98 PHE A CA 1
ATOM 769 C C . PHE A 1 98 ? -5.946 3.348 4.739 1.00 91.88 98 PHE A C 1
ATOM 771 O O . PHE A 1 98 ? -4.902 3.987 4.829 1.00 91.88 98 PHE A O 1
ATOM 778 N N . ILE A 1 99 ? -6.246 2.602 3.670 1.00 92.06 99 ILE A N 1
ATOM 779 C CA . ILE A 1 99 ? -5.402 2.533 2.467 1.00 92.06 99 ILE A CA 1
ATOM 780 C C . ILE A 1 99 ? -5.342 3.906 1.787 1.00 92.06 99 ILE A C 1
ATOM 782 O O . ILE A 1 99 ? -4.253 4.395 1.485 1.00 92.06 99 ILE A O 1
ATOM 786 N N . GLN A 1 100 ? -6.497 4.551 1.596 1.00 91.75 100 GLN A N 1
ATOM 787 C CA . GLN A 1 100 ? -6.587 5.886 0.995 1.00 91.75 100 GLN A CA 1
ATOM 788 C C . GLN A 1 100 ? -5.878 6.940 1.851 1.00 91.75 100 GLN A C 1
ATOM 790 O O . GLN A 1 100 ? -5.064 7.706 1.335 1.00 91.75 100 GLN A O 1
ATOM 795 N N . ASP A 1 101 ? -6.128 6.947 3.161 1.00 91.75 101 ASP A N 1
ATOM 796 C CA . ASP A 1 101 ? -5.492 7.884 4.085 1.00 91.75 101 ASP A CA 1
ATOM 797 C C . ASP A 1 101 ? -3.972 7.690 4.113 1.00 91.75 101 ASP A C 1
ATOM 799 O O . ASP A 1 101 ? -3.214 8.663 4.091 1.00 91.75 101 ASP A O 1
ATOM 803 N N . ALA A 1 102 ? -3.503 6.437 4.148 1.00 91.81 102 ALA A N 1
ATOM 804 C CA . ALA A 1 102 ? -2.079 6.121 4.135 1.00 91.81 102 ALA A CA 1
ATOM 805 C C . ALA A 1 102 ? -1.425 6.660 2.860 1.00 91.81 102 ALA A C 1
ATOM 807 O O . ALA A 1 102 ? -0.419 7.367 2.943 1.00 91.81 102 ALA A O 1
ATOM 808 N N . PHE A 1 103 ? -2.041 6.405 1.707 1.00 89.75 103 PHE A N 1
ATOM 809 C CA . PHE A 1 103 ? -1.590 6.903 0.414 1.00 89.75 103 PHE A CA 1
ATOM 810 C C . PHE A 1 103 ? -1.516 8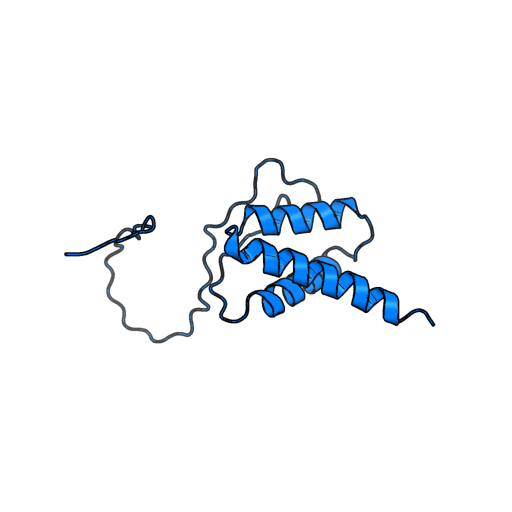.436 0.358 1.00 89.75 103 PHE A C 1
ATOM 812 O O . PHE A 1 103 ? -0.461 8.999 0.057 1.00 89.75 103 PHE A O 1
ATOM 819 N N . LEU A 1 104 ? -2.603 9.123 0.719 1.00 89.88 104 LEU A N 1
ATOM 820 C CA . LEU A 1 104 ? -2.659 10.587 0.716 1.00 89.88 104 LEU A CA 1
ATOM 821 C C . LEU A 1 104 ? -1.640 11.195 1.689 1.00 89.88 104 LEU A C 1
ATOM 823 O O . LEU A 1 104 ? -0.988 12.194 1.380 1.00 89.88 104 LEU A O 1
ATOM 827 N N . SER A 1 105 ? -1.441 10.575 2.856 1.00 89.38 105 SER A N 1
ATOM 828 C CA . SER A 1 105 ? -0.443 11.039 3.825 1.00 89.38 105 SER A CA 1
ATOM 829 C C . SER A 1 105 ? 0.972 11.053 3.237 1.00 89.38 105 SER A C 1
ATOM 831 O O . SER A 1 105 ? 1.760 11.950 3.545 1.00 89.38 105 SER A O 1
ATOM 833 N N . LEU A 1 106 ? 1.295 10.090 2.369 1.00 84.94 106 LEU A N 1
ATOM 834 C CA . LEU A 1 106 ? 2.589 10.008 1.699 1.00 84.94 106 LEU A CA 1
ATOM 835 C C . LEU A 1 106 ? 2.718 11.095 0.633 1.00 84.94 106 LEU A C 1
ATOM 837 O O . LEU A 1 106 ? 3.728 11.799 0.634 1.00 84.94 106 LEU A O 1
ATOM 841 N N . SER A 1 107 ? 1.682 11.314 -0.186 1.00 79.44 107 SER A N 1
ATOM 842 C CA . SER A 1 107 ? 1.714 12.345 -1.232 1.00 79.44 107 SER A CA 1
ATOM 843 C C . SER A 1 107 ? 1.906 13.759 -0.675 1.00 79.44 107 SER A C 1
ATOM 845 O O . SER A 1 107 ? 2.653 14.549 -1.246 1.00 79.44 107 SER A O 1
ATOM 847 N N . PHE A 1 108 ? 1.292 14.080 0.471 1.00 76.75 108 PHE A N 1
ATOM 848 C CA . PHE A 1 108 ? 1.467 15.391 1.115 1.00 76.75 108 PHE A CA 1
ATOM 849 C C . PHE A 1 108 ? 2.794 15.521 1.881 1.00 76.75 108 PHE A C 1
ATOM 851 O O . PHE A 1 108 ? 3.342 16.619 2.019 1.00 76.75 108 PHE A O 1
ATOM 858 N N . SER A 1 109 ? 3.344 14.405 2.368 1.00 70.94 109 SER A N 1
ATOM 859 C CA . SER A 1 109 ? 4.654 14.408 3.029 1.00 70.94 109 SER A CA 1
ATOM 860 C C . SER A 1 109 ? 5.775 14.701 2.028 1.00 70.94 109 SER A C 1
ATOM 862 O O . SER A 1 109 ? 6.668 15.492 2.325 1.00 70.94 109 SER A O 1
ATOM 864 N N . THR A 1 110 ? 5.704 14.138 0.816 1.00 59.06 110 THR A N 1
ATOM 865 C CA . THR A 1 110 ? 6.719 14.353 -0.229 1.00 59.06 110 THR A CA 1
ATOM 866 C C . THR A 1 110 ? 6.729 15.777 -0.786 1.00 59.06 110 THR A C 1
ATOM 868 O O . THR A 1 110 ? 7.777 16.258 -1.204 1.00 59.06 110 THR A O 1
ATOM 871 N N . THR A 1 111 ? 5.600 16.496 -0.749 1.00 57.78 111 THR A N 1
ATOM 872 C CA . THR A 1 111 ? 5.521 17.887 -1.237 1.00 57.78 111 THR A CA 1
ATOM 873 C C . THR A 1 111 ? 6.101 18.917 -0.266 1.00 57.78 111 THR A C 1
ATOM 875 O O . THR A 1 111 ? 6.285 20.069 -0.643 1.00 57.78 111 THR A O 1
ATOM 878 N N . SER A 1 112 ? 6.402 18.530 0.978 1.00 54.81 112 SER A N 1
ATOM 879 C CA . SER A 1 112 ? 6.863 19.461 2.020 1.00 54.81 112 SER A CA 1
ATOM 880 C C . SER A 1 112 ? 8.387 19.659 2.055 1.00 54.81 112 SER A C 1
ATOM 882 O O . SER A 1 112 ? 8.872 20.511 2.792 1.00 54.81 112 SER A O 1
ATOM 884 N N . SER A 1 113 ? 9.159 18.893 1.274 1.00 55.31 113 SER A N 1
ATOM 885 C CA . SER A 1 113 ? 10.632 18.985 1.226 1.00 55.31 113 SER A CA 1
ATOM 886 C C . SER A 1 113 ? 11.167 19.814 0.051 1.00 55.31 113 SER A C 1
ATOM 888 O O . SER A 1 113 ? 12.378 19.900 -0.135 1.00 55.31 113 SER A O 1
ATOM 890 N N . SER A 1 114 ? 10.287 20.417 -0.752 1.00 50.34 114 SER A N 1
ATOM 891 C CA . SER A 1 114 ? 10.648 21.316 -1.853 1.00 50.34 114 SER A CA 1
ATOM 892 C C . SER A 1 114 ? 10.374 22.769 -1.452 1.00 50.34 114 SER A C 1
ATOM 894 O O . SER A 1 114 ? 9.338 23.338 -1.790 1.00 50.34 114 SER A O 1
ATOM 896 N N . SER A 1 115 ? 11.280 23.371 -0.684 1.00 41.28 115 SER A N 1
ATOM 897 C CA . SER A 1 115 ? 11.378 24.825 -0.485 1.00 41.28 115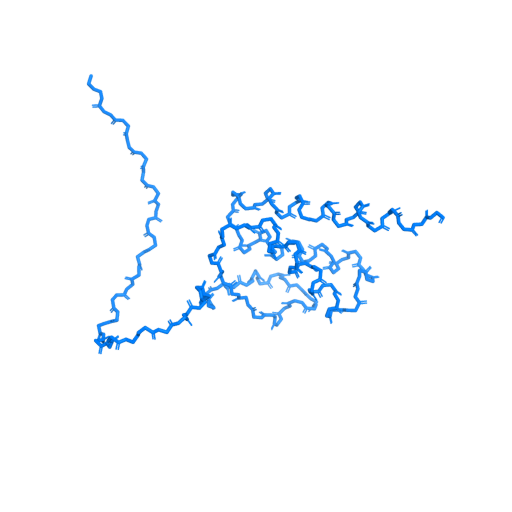 SER A CA 1
ATOM 898 C C . SER A 1 115 ? 12.837 25.214 -0.318 1.00 41.28 115 SER A C 1
ATOM 900 O O . SER A 1 115 ? 13.542 24.491 0.420 1.00 41.28 115 SER A O 1
#

Foldseek 3Di:
DDDDDDDDDDDDDDDDDDDDDDDDPDQQKDQPFDFDPPQDDPCNPDGDIDGDDPCLLVVLLVVLVVVQVVVPHPPDVVVVVSVLNRVPRRDDPVSNVSSVVSVVVVVVVVVVPPD

pLDDT: mean 72.99, std 19.79, range [29.62, 92.19]

Sequence (115 aa):
MSKIQNDEEQIRCSRISSRTRRRRSSSGVSFSAKLPDDVGGAFRDCICAVKYSTNPFSEIRESIVEVMENVGGIGDWNQMEELIYCYIALNSQEVHTFIQDAFLSLSFSTTSSSS

InterPro domains:
  IPR006458 Ovate protein family, C-terminal [PF04844] (53-108)
  IPR006458 Ovate protein family, C-terminal [PS51754] (49-109)
  IPR038933 Ovate protein family [PTHR33057] (18-106)

Radius of gyration: 18.44 Å; Cα contacts (8 Å, |Δi|>4): 66; chains: 1; bounding box: 53×57×37 Å